Protein AF-A0A6V8LHM8-F1 (afdb_monomer_lite)

InterPro domains:
  IPR014054 Bacteriophage regulatory protein, Rha family [PF09669] (2-72)
  IPR014054 Bacteriophage regulatory protein, Rha family [TIGR02681] (1-70)

Organism: NCBI:txid2730080

Foldseek 3Di:
DCVQQVDDQVVLVVLLVPDPDDPVCSVQFWDWDWDQDPVRDIDIDIDGDPVNVLSSLCPDDDDSSVVSVVPDDDDDDDPPDPPDPDDD

Secondary structure (DSSP, 8-state):
-HHHHT--HHHHHHHHHT----HHHHHHHEEEEEEE-TTS-EEEEEEE-HHHHHHHHHT--SHHHHHHHHHSPPPS------------

Radius of gyration: 18.2 Å; chains: 1; bounding box: 56×24×51 Å

Sequence (88 aa):
MAKHFDKRHDDLLRAVKNLECSEGFRLRNFTESSYLNQQGKSQPMYEMTRDGFSFLGMGFTGAKAARFKAALPPPIPLRIARHHVLSA

pLDDT: mean 78.44, std 14.72, range [43.88, 94.0]

Structure (mmCIF, N/CA/C/O backbone):
data_AF-A0A6V8LHM8-F1
#
_entry.id   AF-A0A6V8LHM8-F1
#
loop_
_atom_site.group_PDB
_atom_site.id
_atom_site.type_symbol
_atom_site.label_atom_id
_atom_site.label_alt_id
_atom_site.label_comp_id
_atom_site.label_asym_id
_atom_site.label_entity_id
_atom_site.label_seq_id
_atom_site.pdbx_PDB_ins_code
_atom_site.Cartn_x
_atom_site.Cartn_y
_atom_site.Cartn_z
_atom_site.occupancy
_atom_site.B_iso_or_equiv
_atom_site.auth_seq_id
_atom_site.auth_comp_id
_atom_site.auth_asym_id
_atom_site.auth_atom_id
_atom_site.pdbx_PDB_model_num
ATOM 1 N N . MET A 1 1 ? -8.403 3.818 -3.190 1.00 54.25 1 MET A N 1
ATOM 2 C CA . MET A 1 1 ? -7.732 2.578 -3.653 1.00 54.25 1 MET A CA 1
ATOM 3 C C . MET A 1 1 ? -8.703 1.452 -3.974 1.00 54.25 1 MET A C 1
ATOM 5 O O . MET A 1 1 ? -8.730 1.044 -5.126 1.00 54.25 1 MET A O 1
ATOM 9 N N . ALA A 1 2 ? -9.561 1.014 -3.044 1.00 57.19 2 ALA A N 1
ATOM 10 C CA . ALA A 1 2 ? -10.570 -0.030 -3.315 1.00 57.19 2 ALA A CA 1
ATOM 11 C C . ALA A 1 2 ? -11.433 0.270 -4.558 1.00 57.19 2 ALA A C 1
ATOM 13 O O . ALA A 1 2 ? -11.529 -0.555 -5.459 1.00 57.19 2 ALA A O 1
ATOM 14 N N . LYS A 1 3 ? -11.926 1.513 -4.678 1.00 57.25 3 LYS A N 1
ATOM 15 C CA . LYS A 1 3 ? -12.703 1.985 -5.843 1.00 57.25 3 LYS A CA 1
ATOM 16 C C . LYS A 1 3 ? -11.936 1.974 -7.176 1.00 57.25 3 LYS A C 1
ATOM 18 O O . LYS A 1 3 ? -12.561 1.977 -8.224 1.00 57.25 3 LYS A O 1
ATOM 23 N N . HIS A 1 4 ? -10.601 2.027 -7.153 1.00 58.16 4 HIS A N 1
ATOM 24 C CA . HIS A 1 4 ? -9.777 2.107 -8.371 1.00 58.16 4 HIS A CA 1
ATOM 25 C C . HIS A 1 4 ? -9.375 0.721 -8.885 1.00 58.16 4 HIS A C 1
ATOM 27 O O . HIS A 1 4 ? -9.280 0.515 -10.093 1.00 58.16 4 HIS A O 1
ATOM 33 N N . PHE A 1 5 ? -9.170 -0.232 -7.973 1.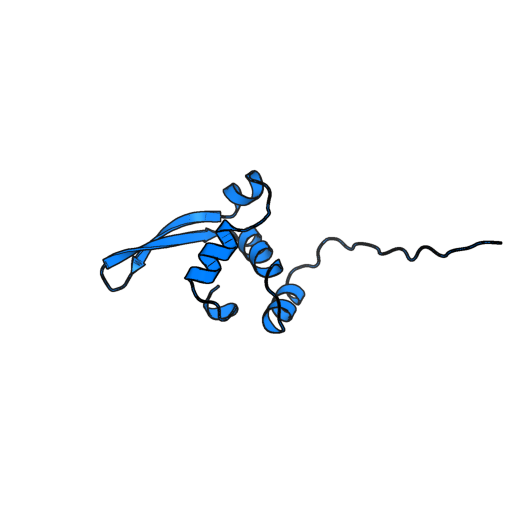00 62.31 5 PHE A N 1
ATOM 34 C CA . PHE A 1 5 ? -8.724 -1.585 -8.312 1.00 62.31 5 PHE A CA 1
ATOM 35 C C . PHE A 1 5 ? -9.830 -2.636 -8.247 1.00 62.31 5 PHE A C 1
ATOM 37 O O . PHE A 1 5 ? -9.545 -3.793 -8.531 1.00 62.31 5 PHE A O 1
ATOM 44 N N . ASP A 1 6 ? -11.064 -2.241 -7.913 1.00 66.69 6 ASP A N 1
ATOM 45 C CA . ASP A 1 6 ? -12.207 -3.155 -7.780 1.00 66.69 6 ASP A CA 1
ATOM 46 C C . ASP A 1 6 ? -11.901 -4.313 -6.811 1.00 66.69 6 ASP A C 1
ATOM 48 O O . ASP A 1 6 ? -12.215 -5.478 -7.040 1.00 66.69 6 ASP A O 1
ATOM 52 N N . LYS A 1 7 ? -11.172 -3.984 -5.737 1.00 69.94 7 LYS A N 1
ATOM 53 C CA . LYS A 1 7 ? -10.754 -4.920 -4.690 1.00 69.94 7 LYS A CA 1
ATOM 54 C C . LYS A 1 7 ? -11.474 -4.588 -3.397 1.00 69.94 7 LYS A C 1
ATOM 56 O O . LYS A 1 7 ? -11.649 -3.410 -3.068 1.00 69.94 7 LYS A O 1
ATOM 61 N N . ARG A 1 8 ? -11.832 -5.624 -2.634 1.00 79.00 8 ARG A N 1
ATOM 62 C CA . ARG A 1 8 ? -12.353 -5.458 -1.275 1.00 79.00 8 ARG A CA 1
ATOM 63 C C . ARG A 1 8 ? -11.317 -4.754 -0.401 1.00 79.00 8 ARG A C 1
ATOM 65 O O . ARG A 1 8 ? -10.113 -4.914 -0.596 1.00 79.00 8 ARG A O 1
ATOM 72 N N . HIS A 1 9 ? -11.790 -3.985 0.578 1.00 78.88 9 HIS A N 1
ATOM 73 C CA . HIS A 1 9 ? -10.915 -3.305 1.535 1.00 78.88 9 HIS A CA 1
ATOM 74 C C . HIS A 1 9 ? -9.995 -4.302 2.263 1.00 78.88 9 HIS A C 1
ATOM 76 O O . HIS A 1 9 ? -8.789 -4.083 2.319 1.00 78.88 9 HIS A O 1
ATOM 82 N N . ASP A 1 10 ? -10.540 -5.447 2.680 1.00 81.75 10 ASP A N 1
ATOM 83 C CA . ASP A 1 10 ? -9.796 -6.526 3.347 1.00 81.75 10 ASP A CA 1
ATOM 84 C C . ASP A 1 10 ? -8.641 -7.071 2.490 1.00 81.75 10 ASP A C 1
ATOM 86 O O . ASP A 1 10 ? -7.552 -7.340 2.998 1.00 81.75 10 ASP A O 1
ATOM 90 N N . ASP A 1 11 ? -8.846 -7.183 1.172 1.00 84.06 11 ASP A N 1
ATOM 91 C CA . ASP A 1 11 ? -7.803 -7.638 0.249 1.00 84.06 11 ASP A CA 1
ATOM 92 C C . ASP A 1 11 ? -6.660 -6.632 0.140 1.00 84.06 11 ASP A C 1
ATOM 94 O O . ASP A 1 11 ? -5.507 -7.030 -0.008 1.00 84.06 11 ASP A O 1
ATOM 98 N N . LEU A 1 12 ? -6.958 -5.334 0.238 1.00 83.38 12 LEU A N 1
ATOM 99 C CA . LEU A 1 12 ? -5.931 -4.295 0.245 1.00 83.38 12 LEU A CA 1
ATOM 100 C C . LEU A 1 12 ? -5.138 -4.293 1.551 1.00 83.38 12 LEU A C 1
ATOM 102 O O . LEU A 1 12 ? -3.917 -4.183 1.501 1.00 83.38 12 LEU A O 1
ATOM 106 N N . LEU A 1 13 ? -5.801 -4.462 2.699 1.00 87.25 13 LEU A N 1
ATOM 107 C CA . LEU A 1 13 ? -5.115 -4.585 3.989 1.00 87.25 13 LEU A CA 1
ATOM 108 C C . LEU A 1 13 ? -4.178 -5.796 3.995 1.00 87.25 13 LEU A C 1
ATOM 110 O O . LEU A 1 13 ? -3.026 -5.691 4.411 1.00 87.25 13 LEU A O 1
ATOM 114 N N . ARG A 1 14 ? -4.646 -6.934 3.470 1.00 87.94 14 ARG A N 1
ATOM 115 C CA . ARG A 1 14 ? -3.823 -8.137 3.312 1.00 87.94 14 ARG A CA 1
ATOM 116 C C . ARG A 1 14 ? -2.666 -7.916 2.340 1.00 87.94 14 ARG A C 1
ATOM 118 O O . ARG A 1 14 ? -1.557 -8.354 2.622 1.00 87.94 14 ARG A O 1
ATOM 125 N N . ALA A 1 15 ? -2.902 -7.227 1.224 1.00 88.06 15 ALA A N 1
ATOM 126 C CA . ALA A 1 15 ? -1.851 -6.920 0.262 1.00 88.06 15 ALA A CA 1
ATOM 127 C C . ALA A 1 15 ? -0.742 -6.068 0.891 1.00 88.06 15 ALA A C 1
ATOM 129 O O . ALA A 1 15 ? 0.419 -6.413 0.723 1.00 88.06 15 ALA A O 1
ATOM 130 N N . VAL A 1 16 ? -1.087 -5.026 1.662 1.00 87.94 16 VAL A N 1
ATOM 131 C CA . VAL A 1 16 ? -0.106 -4.187 2.378 1.00 87.94 16 VAL A CA 1
ATOM 132 C C . VAL A 1 16 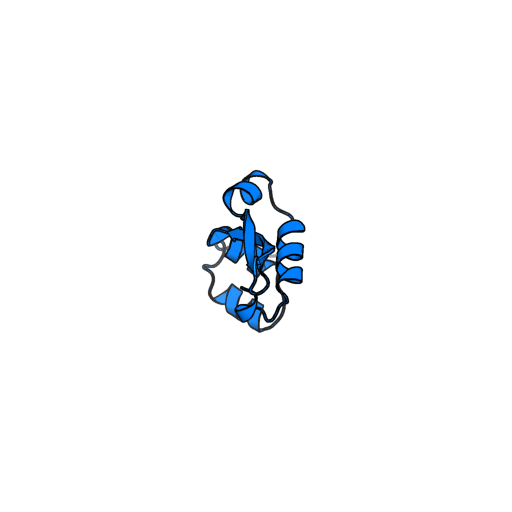? 0.699 -5.010 3.387 1.00 87.94 16 VAL A C 1
ATOM 134 O O . VAL A 1 16 ? 1.925 -4.916 3.404 1.00 87.94 16 VAL A O 1
ATOM 137 N N . LYS A 1 17 ? 0.036 -5.865 4.178 1.00 86.88 17 LYS A N 1
ATOM 138 C CA . LYS A 1 17 ? 0.705 -6.747 5.153 1.00 86.88 17 LYS A CA 1
ATOM 139 C C . LYS A 1 17 ? 1.680 -7.729 4.505 1.00 86.88 17 LYS A C 1
ATOM 141 O O . LYS A 1 17 ? 2.724 -8.015 5.078 1.00 86.88 17 LYS A O 1
ATOM 146 N N . ASN A 1 18 ? 1.357 -8.200 3.304 1.00 88.88 18 ASN A N 1
ATOM 147 C CA . ASN A 1 18 ? 2.155 -9.176 2.567 1.00 88.88 18 ASN A CA 1
ATOM 148 C C . ASN A 1 18 ? 3.142 -8.530 1.575 1.00 88.88 18 ASN A C 1
ATOM 150 O O . ASN A 1 18 ? 3.700 -9.237 0.740 1.00 88.88 18 ASN A O 1
ATOM 154 N N . LEU A 1 19 ? 3.352 -7.206 1.618 1.00 88.06 19 LEU A N 1
ATOM 155 C CA . LEU A 1 19 ? 4.321 -6.552 0.739 1.00 88.06 19 LEU A CA 1
ATOM 156 C C . LEU A 1 19 ? 5.748 -6.989 1.079 1.00 88.06 19 LEU A C 1
ATOM 158 O O . LEU A 1 19 ? 6.286 -6.651 2.142 1.00 88.06 19 LEU A O 1
ATOM 162 N N . GLU A 1 20 ? 6.391 -7.638 0.114 1.00 88.31 20 GLU A N 1
ATOM 163 C CA . GLU A 1 20 ? 7.828 -7.893 0.113 1.00 88.31 20 GLU A CA 1
ATOM 164 C C . GLU A 1 20 ? 8.575 -6.589 -0.200 1.00 88.31 20 GLU A C 1
ATOM 166 O O . GLU A 1 20 ? 8.776 -6.195 -1.347 1.00 88.31 20 GLU A O 1
ATOM 171 N N . CYS A 1 21 ? 8.933 -5.864 0.856 1.00 88.19 21 CYS A N 1
ATOM 172 C CA . CYS A 1 21 ? 9.711 -4.634 0.793 1.00 88.19 21 CYS A CA 1
ATOM 173 C C . CYS A 1 21 ? 10.602 -4.513 2.032 1.00 88.19 21 CYS A C 1
ATOM 175 O O . CYS A 1 21 ? 10.379 -5.189 3.045 1.00 88.19 21 CYS A O 1
ATOM 177 N N . SER A 1 22 ? 11.618 -3.651 1.950 1.00 91.44 22 SER A N 1
ATOM 178 C CA . SER A 1 22 ? 12.479 -3.374 3.097 1.00 91.44 22 SER A CA 1
ATOM 179 C C . SER A 1 22 ? 11.673 -2.756 4.241 1.00 91.44 22 SER A C 1
ATOM 181 O O . SER A 1 22 ? 10.717 -2.009 4.026 1.00 91.44 22 SER A O 1
ATOM 183 N N . GLU A 1 23 ? 12.074 -3.041 5.478 1.00 90.06 23 GLU A N 1
ATOM 184 C CA . GLU A 1 23 ? 11.413 -2.501 6.668 1.00 90.06 23 GLU A CA 1
ATOM 185 C C . GLU A 1 23 ? 11.409 -0.967 6.676 1.00 90.06 23 GLU A C 1
ATOM 187 O O . GLU A 1 23 ? 10.371 -0.349 6.904 1.00 90.06 23 GLU A O 1
ATOM 192 N N . GLY A 1 24 ? 12.536 -0.346 6.313 1.00 93.62 24 GLY A N 1
ATOM 193 C CA . GLY A 1 24 ? 12.632 1.108 6.196 1.00 93.62 24 GLY A CA 1
ATOM 194 C C . GLY A 1 24 ? 11.673 1.696 5.155 1.00 93.62 24 GLY A C 1
ATOM 195 O O . GLY A 1 24 ? 11.114 2.768 5.383 1.00 93.62 24 GLY A O 1
ATOM 196 N N . PHE A 1 25 ? 11.434 0.999 4.037 1.00 91.50 25 PHE A N 1
ATOM 197 C CA . PHE A 1 25 ? 10.423 1.418 3.066 1.00 91.50 25 PHE A CA 1
ATOM 198 C C . PHE A 1 25 ? 9.017 1.272 3.644 1.00 91.50 25 PHE A C 1
ATOM 200 O O . PHE A 1 25 ? 8.206 2.186 3.500 1.00 91.50 25 PHE A O 1
ATOM 207 N N . ARG A 1 26 ? 8.735 0.153 4.322 1.00 91.38 26 ARG A N 1
ATOM 208 C CA . ARG A 1 26 ? 7.430 -0.112 4.931 1.00 91.38 26 ARG A CA 1
ATOM 209 C C . ARG A 1 26 ? 7.053 0.980 5.931 1.00 91.38 26 ARG A C 1
ATOM 211 O O . ARG A 1 26 ? 6.026 1.622 5.748 1.00 91.38 26 ARG A O 1
ATOM 218 N N . LEU A 1 27 ? 7.921 1.251 6.906 1.00 91.00 27 LEU A N 1
ATOM 219 C CA . LEU A 1 27 ? 7.684 2.231 7.973 1.00 91.00 27 LEU A CA 1
ATOM 220 C C . LEU A 1 27 ? 7.519 3.668 7.458 1.00 91.00 27 LEU A C 1
ATOM 222 O O . LEU A 1 27 ? 6.788 4.454 8.047 1.00 91.00 27 LEU A O 1
ATOM 226 N N . ARG A 1 28 ? 8.189 4.028 6.356 1.00 94.00 28 ARG A N 1
ATOM 227 C CA . ARG A 1 28 ? 8.090 5.375 5.766 1.00 94.00 28 ARG A CA 1
ATOM 228 C C . ARG A 1 28 ? 6.840 5.582 4.919 1.00 94.00 28 ARG A C 1
ATOM 230 O O . ARG A 1 28 ? 6.454 6.724 4.692 1.00 94.00 28 ARG A O 1
ATOM 237 N N . ASN A 1 29 ? 6.262 4.504 4.393 1.00 93.81 29 ASN A N 1
ATOM 238 C CA . ASN A 1 29 ? 5.230 4.587 3.364 1.00 93.81 29 ASN A CA 1
ATOM 239 C C . ASN A 1 29 ? 3.877 4.010 3.781 1.00 93.81 29 ASN A C 1
ATOM 241 O O . ASN A 1 29 ? 2.895 4.296 3.098 1.00 93.81 29 ASN A O 1
ATOM 245 N N . PHE A 1 30 ? 3.815 3.228 4.862 1.00 93.00 30 PHE A N 1
ATOM 246 C CA . PHE A 1 30 ? 2.594 2.613 5.375 1.00 93.00 30 PHE A CA 1
ATOM 247 C C . PHE A 1 30 ? 2.521 2.759 6.897 1.00 93.00 30 PHE A C 1
ATOM 249 O O . PHE A 1 30 ? 3.293 2.134 7.623 1.00 93.00 30 PHE A O 1
ATOM 256 N N . THR A 1 31 ? 1.552 3.537 7.370 1.00 92.69 31 THR A N 1
ATOM 257 C CA . THR A 1 31 ? 1.291 3.763 8.796 1.00 92.69 31 THR A CA 1
ATOM 258 C C . THR A 1 31 ? -0.012 3.077 9.185 1.00 92.69 31 THR A C 1
ATOM 260 O O . THR A 1 31 ? -1.049 3.318 8.565 1.00 92.69 31 THR A O 1
ATOM 263 N N . GLU A 1 32 ? 0.032 2.214 10.201 1.00 89.88 32 GLU A N 1
ATOM 264 C CA . GLU A 1 32 ? -1.167 1.579 10.759 1.00 89.88 32 GLU A CA 1
ATOM 265 C C . GLU A 1 32 ? -2.057 2.612 11.449 1.00 89.88 32 GLU A C 1
ATOM 267 O O . GLU A 1 32 ? -1.586 3.446 12.218 1.00 89.88 32 GLU A O 1
ATOM 272 N N . SER A 1 33 ? -3.354 2.557 11.163 1.00 90.00 33 SER A N 1
ATOM 273 C CA . SER A 1 33 ? -4.354 3.464 11.717 1.00 90.00 33 SER A CA 1
ATOM 274 C C . SER A 1 33 ? -5.712 2.759 11.821 1.00 90.00 33 SER A C 1
ATOM 276 O O . SER A 1 33 ? -5.854 1.567 11.528 1.00 90.00 33 SER A O 1
ATOM 278 N N . SER A 1 34 ? -6.737 3.479 12.263 1.00 88.62 34 SER A N 1
ATOM 279 C CA . SER A 1 34 ? -8.105 2.971 12.335 1.00 88.62 34 SER A CA 1
ATOM 280 C C . SER A 1 34 ? -9.127 4.055 12.011 1.00 88.62 34 SER A C 1
ATOM 282 O O . SER A 1 34 ? -8.859 5.243 12.172 1.00 88.62 34 SER A O 1
ATOM 284 N N . TYR A 1 35 ? -10.311 3.642 11.564 1.00 85.19 35 TYR A N 1
ATOM 285 C CA . TYR A 1 35 ? -11.459 4.530 11.389 1.00 85.19 35 TYR A CA 1
ATOM 286 C C . TYR A 1 35 ? -12.703 3.942 12.050 1.00 85.19 35 TYR A C 1
ATOM 288 O O . TYR A 1 35 ? -12.834 2.726 12.196 1.00 85.19 35 TYR A O 1
ATOM 296 N N . LEU A 1 36 ? -13.643 4.807 12.424 1.00 88.50 36 LEU A N 1
ATOM 297 C CA . LEU A 1 36 ? -14.964 4.387 12.878 1.00 88.50 36 LEU A CA 1
ATOM 298 C C . LEU A 1 36 ? -15.885 4.189 11.677 1.00 88.50 36 LEU A C 1
ATOM 300 O O . LEU A 1 36 ? -16.058 5.088 10.853 1.00 88.50 36 LEU A O 1
ATOM 304 N N . ASN A 1 37 ? -16.491 3.010 11.577 1.00 86.81 37 ASN A N 1
ATOM 305 C CA . ASN A 1 37 ? -17.512 2.757 10.568 1.00 86.81 37 ASN A CA 1
ATOM 306 C C . ASN A 1 37 ? -18.873 3.357 10.980 1.00 86.81 37 ASN A C 1
ATOM 308 O O . ASN A 1 37 ? -19.050 3.859 12.088 1.00 86.81 37 ASN A O 1
ATOM 312 N N . GLN A 1 38 ? -19.872 3.255 10.099 1.00 87.62 38 GLN A N 1
ATOM 313 C CA . GLN A 1 38 ? -21.225 3.779 10.348 1.00 87.62 38 GLN A CA 1
ATOM 314 C C . GLN A 1 38 ? -21.940 3.136 11.552 1.00 87.62 38 GLN A C 1
ATOM 316 O O . GLN A 1 38 ? -22.920 3.683 12.040 1.00 87.62 38 GLN A O 1
ATOM 321 N N . GLN A 1 39 ? -21.457 1.987 12.036 1.00 93.06 39 GLN A N 1
ATOM 322 C CA . GLN A 1 39 ? -21.966 1.302 13.228 1.00 93.06 39 GLN A CA 1
ATOM 323 C C . GLN A 1 39 ? -21.191 1.686 14.502 1.00 93.06 39 GLN A C 1
ATOM 325 O O . GLN A 1 39 ? -21.366 1.043 15.534 1.00 93.06 39 GLN A O 1
ATOM 330 N N . GLY A 1 40 ? -20.284 2.667 14.432 1.00 91.12 40 GLY A N 1
ATOM 331 C CA . GLY A 1 40 ? -19.434 3.079 15.552 1.00 91.12 40 GLY A CA 1
ATOM 332 C C . GLY A 1 40 ? -18.338 2.072 15.914 1.00 91.12 40 GLY A C 1
ATOM 333 O O . GLY A 1 40 ? -17.732 2.185 16.976 1.00 91.12 40 GLY A O 1
ATOM 334 N N . LYS A 1 41 ? -18.061 1.078 15.060 1.00 90.44 41 LYS A N 1
ATOM 335 C CA . LYS A 1 41 ? -17.004 0.086 15.302 1.00 90.44 41 LYS A CA 1
ATOM 336 C C . LYS A 1 41 ? -15.690 0.555 14.692 1.00 90.44 41 LYS A C 1
ATOM 338 O O . LYS A 1 41 ? -15.664 0.940 13.521 1.00 90.44 41 LYS A O 1
ATOM 343 N N . SER A 1 42 ? -14.608 0.447 15.461 1.00 89.50 42 SER A N 1
ATOM 344 C CA . SER A 1 42 ? -13.251 0.667 14.956 1.00 89.50 42 SER A CA 1
ATOM 345 C C . SER A 1 42 ? -12.881 -0.407 13.932 1.00 89.50 42 SER A C 1
ATOM 347 O O . SER A 1 42 ? -13.142 -1.594 14.139 1.00 89.50 42 SER A O 1
ATOM 349 N N . GLN A 1 43 ? -12.321 0.023 12.806 1.00 86.88 43 GLN A N 1
ATOM 350 C CA . GLN A 1 43 ? -11.869 -0.817 11.705 1.00 86.88 43 GLN A CA 1
ATOM 351 C C . GLN A 1 43 ? -10.417 -0.469 11.363 1.00 86.88 43 GLN A C 1
ATOM 353 O O . GLN A 1 43 ? -10.083 0.717 11.296 1.00 86.88 43 GLN A O 1
ATOM 358 N N . PRO A 1 44 ? -9.554 -1.471 11.124 1.00 86.75 44 PRO A N 1
ATOM 359 C CA . PRO A 1 44 ? -8.163 -1.233 10.766 1.00 86.75 44 PRO A CA 1
ATOM 360 C C . PRO A 1 44 ? -8.054 -0.564 9.393 1.00 86.75 44 PRO A C 1
ATOM 362 O O . PRO A 1 44 ? -8.800 -0.886 8.468 1.00 86.75 44 PRO A O 1
ATOM 365 N N . MET A 1 45 ? -7.086 0.335 9.245 1.00 88.00 45 MET A N 1
ATOM 366 C CA . MET A 1 45 ? -6.712 0.932 7.966 1.00 88.00 45 MET A CA 1
ATOM 367 C C . MET A 1 45 ? -5.216 1.253 7.914 1.00 88.00 45 MET A C 1
ATOM 369 O O . MET A 1 45 ? -4.525 1.217 8.926 1.00 88.00 45 MET A O 1
ATOM 373 N N . TYR A 1 46 ? -4.726 1.588 6.722 1.00 87.62 46 TYR A N 1
ATOM 374 C CA . TYR A 1 46 ? -3.392 2.155 6.543 1.00 87.62 46 TYR A CA 1
ATOM 375 C C . TYR A 1 46 ? -3.505 3.552 5.949 1.00 87.62 46 TYR A C 1
ATOM 377 O O . TYR A 1 46 ? -4.187 3.749 4.937 1.00 87.62 46 TYR A O 1
ATOM 385 N N . GLU A 1 47 ? -2.790 4.496 6.544 1.00 89.75 47 GLU A N 1
ATOM 386 C CA . GLU A 1 47 ? -2.385 5.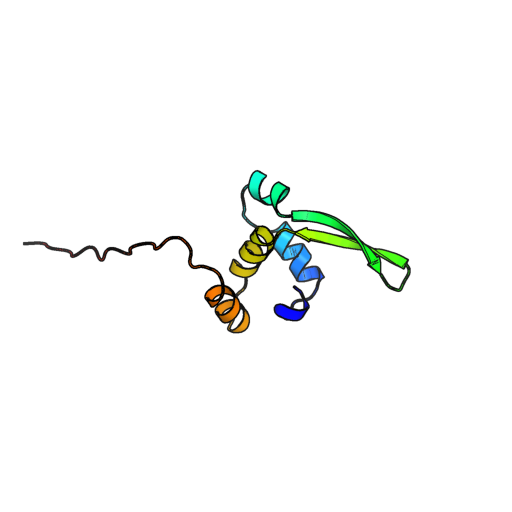7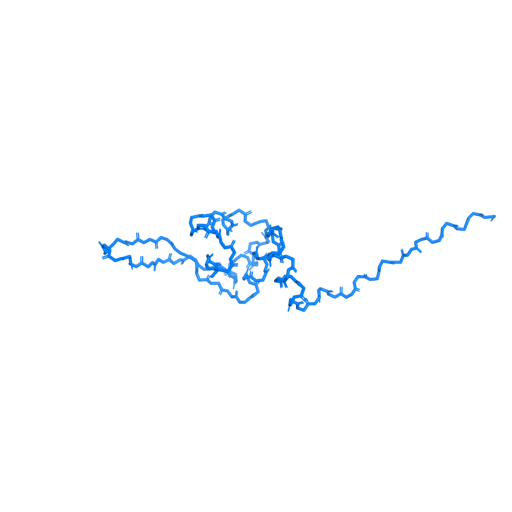15 5.856 1.00 89.75 47 GLU A CA 1
ATOM 387 C C . GLU A 1 47 ? -1.139 5.403 5.027 1.00 89.75 47 GLU A C 1
ATOM 389 O O . GLU A 1 47 ? -0.285 4.616 5.440 1.00 89.75 47 GLU A O 1
ATOM 394 N N . MET A 1 48 ? -1.046 5.963 3.822 1.00 91.88 48 MET A N 1
ATOM 395 C CA . MET A 1 48 ? 0.082 5.685 2.938 1.00 91.88 48 MET A CA 1
ATOM 396 C C . MET A 1 48 ? 0.468 6.885 2.090 1.00 91.88 48 MET A C 1
ATOM 398 O O . MET A 1 48 ? -0.373 7.699 1.704 1.00 91.88 48 MET A O 1
ATOM 402 N N . THR A 1 49 ? 1.752 6.957 1.763 1.00 92.44 49 THR A N 1
ATOM 403 C CA . THR A 1 49 ? 2.307 7.968 0.861 1.00 92.44 49 THR A CA 1
ATOM 404 C C . THR A 1 49 ? 1.968 7.646 -0.599 1.00 92.44 49 THR A C 1
ATOM 406 O O . THR A 1 49 ? 1.508 6.552 -0.946 1.00 92.44 49 THR A O 1
ATOM 409 N N . ARG A 1 50 ? 2.250 8.595 -1.500 1.00 87.06 50 ARG A N 1
ATOM 410 C CA . ARG A 1 50 ? 2.157 8.368 -2.952 1.00 87.06 50 ARG A CA 1
ATOM 411 C C . ARG A 1 50 ? 3.075 7.231 -3.419 1.00 87.06 50 ARG A C 1
ATOM 413 O O . ARG A 1 50 ? 2.679 6.459 -4.295 1.00 87.06 50 ARG A O 1
ATOM 420 N N . ASP A 1 51 ? 4.258 7.111 -2.827 1.00 89.25 51 ASP A N 1
ATOM 421 C CA . ASP A 1 51 ? 5.238 6.083 -3.186 1.00 89.25 51 ASP A CA 1
ATOM 422 C C . ASP A 1 51 ? 4.787 4.704 -2.702 1.00 89.25 51 ASP A C 1
ATOM 424 O O . ASP A 1 51 ? 4.790 3.752 -3.483 1.00 89.25 51 ASP A O 1
ATOM 428 N N . GLY A 1 52 ? 4.284 4.609 -1.466 1.00 90.06 52 GLY A N 1
ATOM 429 C CA . GLY A 1 52 ? 3.656 3.391 -0.947 1.00 90.06 52 GLY A CA 1
ATOM 430 C C . GLY A 1 52 ? 2.477 2.944 -1.805 1.00 90.06 52 GLY A C 1
ATOM 431 O O . GLY A 1 52 ? 2.362 1.771 -2.162 1.00 90.06 52 GLY A O 1
ATOM 432 N N . PHE A 1 53 ? 1.639 3.893 -2.223 1.00 87.25 53 PHE A N 1
ATOM 433 C CA . PHE A 1 53 ? 0.529 3.598 -3.116 1.00 87.25 53 PHE A CA 1
ATOM 434 C C . PHE A 1 53 ? 0.988 3.075 -4.486 1.00 87.25 53 PHE A C 1
ATOM 436 O O . PHE A 1 53 ? 0.465 2.071 -4.977 1.00 87.25 53 PHE A O 1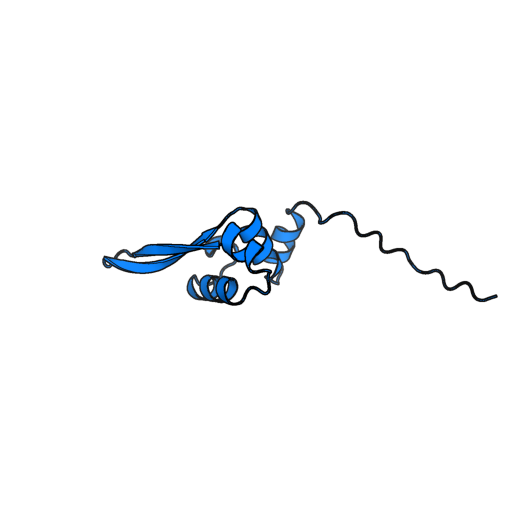
ATOM 443 N N . SER A 1 54 ? 1.970 3.739 -5.096 1.00 86.12 54 SER A N 1
ATOM 444 C CA . SER A 1 54 ? 2.510 3.344 -6.399 1.00 86.12 54 SER A CA 1
ATOM 445 C C . SER A 1 54 ? 3.139 1.951 -6.326 1.00 86.12 54 SER A C 1
ATOM 447 O O . SER A 1 54 ? 2.855 1.106 -7.175 1.00 86.12 54 SER A O 1
ATOM 449 N N . PHE A 1 55 ? 3.906 1.677 -5.264 1.00 87.44 55 PHE A N 1
ATOM 450 C CA . PHE A 1 55 ? 4.516 0.375 -4.995 1.00 87.44 55 PHE A CA 1
ATOM 451 C C . PHE A 1 55 ? 3.475 -0.737 -4.843 1.00 87.44 55 PHE A C 1
ATOM 453 O O . PHE A 1 55 ? 3.558 -1.759 -5.523 1.00 87.44 55 PHE A O 1
ATOM 460 N N . LEU A 1 56 ? 2.435 -0.511 -4.034 1.00 87.38 56 LEU A N 1
ATOM 461 C CA . LEU A 1 56 ? 1.323 -1.450 -3.880 1.00 87.38 56 LEU A CA 1
ATOM 462 C C . LEU A 1 56 ? 0.631 -1.739 -5.226 1.00 87.38 56 LEU A C 1
ATOM 464 O O . LEU A 1 56 ? 0.331 -2.890 -5.542 1.00 87.38 56 LEU A O 1
ATOM 468 N N . GLY A 1 57 ? 0.413 -0.706 -6.047 1.00 84.19 57 GLY A N 1
ATOM 469 C CA . GLY A 1 57 ? -0.200 -0.837 -7.371 1.00 84.19 57 GLY A CA 1
ATOM 470 C C . GLY A 1 57 ? 0.643 -1.628 -8.379 1.00 84.19 57 GLY A C 1
ATOM 471 O O . GLY A 1 57 ? 0.082 -2.300 -9.251 1.00 84.19 57 GLY A O 1
ATOM 472 N N . MET A 1 58 ? 1.975 -1.616 -8.253 1.00 82.69 58 MET A N 1
ATOM 473 C CA . MET A 1 58 ? 2.862 -2.431 -9.094 1.00 82.69 58 MET A CA 1
ATOM 474 C C . MET A 1 58 ? 2.656 -3.939 -8.885 1.00 82.69 58 MET A C 1
ATOM 476 O O . MET A 1 58 ? 2.803 -4.694 -9.848 1.00 82.69 58 MET A O 1
ATOM 480 N N . GLY A 1 59 ? 2.236 -4.372 -7.692 1.00 80.69 59 GLY A N 1
ATOM 481 C CA . GLY A 1 59 ? 1.923 -5.774 -7.386 1.00 80.69 59 GLY A CA 1
ATOM 482 C C . GLY A 1 59 ? 0.591 -6.278 -7.960 1.00 80.69 59 GLY A C 1
ATOM 483 O O . GLY A 1 59 ? 0.338 -7.480 -7.975 1.00 80.69 59 GLY A O 1
ATOM 484 N N . PHE A 1 60 ? -0.278 -5.393 -8.462 1.00 82.38 60 PHE A N 1
ATOM 485 C CA . PHE A 1 60 ? -1.563 -5.792 -9.044 1.00 82.38 60 PHE A CA 1
ATOM 486 C C . PHE A 1 60 ? -1.451 -6.152 -10.532 1.00 82.38 60 PHE A C 1
ATOM 488 O O . PHE A 1 60 ? -0.631 -5.607 -11.272 1.00 82.38 60 PHE A O 1
ATOM 495 N N . THR A 1 61 ? -2.305 -7.065 -10.996 1.00 79.06 61 THR A N 1
ATOM 496 C CA . THR A 1 61 ? -2.339 -7.571 -12.380 1.00 79.06 61 THR A CA 1
ATOM 497 C C . THR A 1 61 ? -3.664 -7.221 -13.080 1.00 79.06 61 THR A C 1
ATOM 499 O O . THR A 1 61 ? -4.620 -6.780 -12.441 1.00 79.06 61 THR A O 1
ATOM 502 N N . GLY A 1 62 ? -3.717 -7.367 -14.411 1.00 79.44 62 GLY A N 1
ATOM 503 C CA . GLY A 1 62 ? -4.905 -7.095 -15.238 1.00 79.44 62 GLY A CA 1
ATOM 504 C C . GLY A 1 62 ? -4.914 -5.725 -15.938 1.00 79.44 62 GLY A C 1
ATOM 505 O O . GLY A 1 62 ? -4.066 -4.869 -15.690 1.00 79.44 62 GLY A O 1
ATOM 506 N N . ALA A 1 63 ? -5.889 -5.503 -16.829 1.00 82.12 63 ALA A N 1
ATOM 507 C CA . ALA A 1 63 ? -5.914 -4.347 -17.739 1.00 82.12 63 ALA A CA 1
ATOM 508 C C . ALA A 1 63 ? -5.967 -2.980 -17.024 1.00 82.12 63 ALA A C 1
ATOM 510 O O . ALA A 1 63 ? -5.288 -2.040 -17.435 1.00 82.12 63 ALA A O 1
ATOM 511 N N . LYS A 1 64 ? -6.727 -2.864 -15.923 1.00 77.00 64 LYS A N 1
ATOM 512 C CA . LYS A 1 64 ? -6.766 -1.641 -15.095 1.00 77.00 64 LYS A CA 1
ATOM 513 C C . LYS A 1 64 ? -5.410 -1.370 -14.433 1.00 77.00 64 LYS A C 1
ATOM 515 O O . LYS A 1 64 ? -4.943 -0.235 -14.447 1.00 77.00 64 LYS A O 1
ATOM 520 N N . ALA A 1 65 ? -4.756 -2.413 -13.916 1.00 78.62 65 ALA A N 1
ATOM 521 C CA . ALA A 1 65 ? -3.427 -2.297 -13.323 1.00 78.62 65 ALA A CA 1
ATOM 522 C C . ALA A 1 65 ? -2.369 -1.927 -14.374 1.00 78.62 65 ALA A C 1
ATOM 524 O O . ALA A 1 65 ? -1.520 -1.088 -14.102 1.00 78.62 65 ALA A O 1
ATOM 525 N N . ALA A 1 66 ? -2.449 -2.478 -15.589 1.00 80.88 66 ALA A N 1
ATOM 526 C CA . ALA A 1 66 ? -1.551 -2.118 -16.687 1.00 80.88 66 ALA A CA 1
ATOM 527 C C . ALA A 1 66 ? -1.669 -0.632 -17.067 1.00 80.88 66 ALA A C 1
ATOM 529 O O . ALA A 1 66 ? -0.656 0.054 -17.171 1.00 80.88 66 ALA A O 1
ATOM 530 N N . ARG A 1 67 ? -2.900 -0.109 -17.191 1.00 82.75 67 ARG A N 1
ATOM 531 C CA . ARG A 1 67 ? -3.146 1.324 -17.444 1.00 82.75 67 ARG A CA 1
ATOM 532 C C . ARG A 1 67 ? -2.615 2.209 -16.318 1.00 82.75 67 ARG A C 1
ATOM 534 O O . ARG A 1 67 ? -1.996 3.228 -16.591 1.00 82.75 67 ARG A O 1
ATOM 541 N N . PHE A 1 68 ? -2.830 1.803 -15.066 1.00 79.25 68 PHE A N 1
ATOM 542 C CA . PHE A 1 68 ? -2.290 2.505 -13.903 1.00 79.25 68 PHE A CA 1
ATOM 543 C C . PHE A 1 68 ? -0.756 2.565 -13.938 1.00 79.25 68 PHE A C 1
ATOM 545 O O . PHE A 1 68 ? -0.188 3.642 -13.792 1.00 79.25 68 PHE A O 1
ATOM 552 N N . LYS A 1 69 ? -0.086 1.435 -14.201 1.00 79.44 69 LYS A N 1
ATOM 553 C CA . LYS A 1 69 ? 1.382 1.365 -14.291 1.00 79.44 69 LYS A CA 1
ATOM 554 C C . LYS A 1 69 ? 1.939 2.194 -15.448 1.00 79.44 69 LYS A C 1
ATOM 556 O O . LYS A 1 69 ? 2.962 2.835 -15.273 1.00 79.44 69 LYS A O 1
ATOM 561 N N . ALA A 1 70 ? 1.260 2.223 -1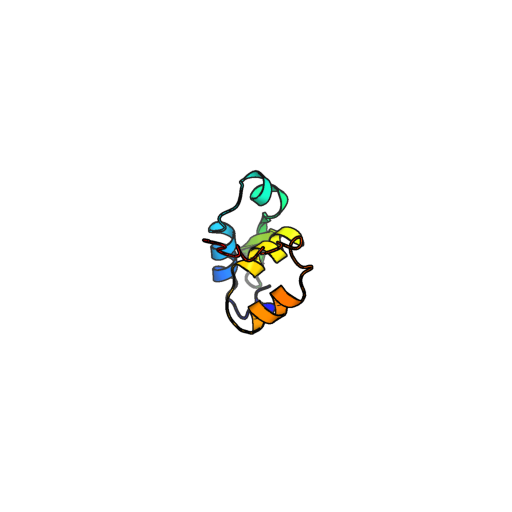6.596 1.00 80.00 70 ALA A N 1
ATOM 562 C CA . ALA A 1 70 ? 1.670 3.037 -17.742 1.00 80.00 70 ALA A CA 1
ATOM 563 C C . ALA A 1 70 ? 1.594 4.553 -17.473 1.00 80.00 70 ALA A C 1
ATOM 565 O O . ALA A 1 70 ? 2.278 5.322 -18.140 1.00 80.00 70 ALA A O 1
ATOM 566 N N . ALA A 1 71 ? 0.769 4.981 -16.512 1.00 82.50 71 ALA A N 1
ATOM 567 C CA . ALA A 1 71 ? 0.662 6.378 -16.094 1.00 82.50 71 ALA A CA 1
ATOM 568 C C . ALA A 1 71 ? 1.671 6.766 -14.996 1.00 82.50 71 ALA A C 1
ATOM 570 O O . ALA A 1 71 ? 1.819 7.953 -14.702 1.00 82.50 71 ALA A O 1
ATOM 571 N N . LEU A 1 72 ? 2.346 5.792 -14.371 1.00 76.50 72 LEU A N 1
ATOM 572 C CA . LEU A 1 72 ? 3.445 6.071 -13.451 1.00 76.50 72 LEU A CA 1
ATOM 573 C C . LEU A 1 72 ? 4.683 6.510 -14.249 1.00 76.50 72 LEU A C 1
ATOM 575 O O . LEU A 1 72 ? 4.897 6.016 -15.359 1.00 76.50 72 LEU A O 1
ATOM 579 N N . PRO A 1 73 ? 5.525 7.404 -13.696 1.00 71.88 73 PRO A N 1
ATOM 580 C CA . PRO A 1 73 ? 6.817 7.687 -14.300 1.00 71.88 73 PRO A CA 1
ATOM 581 C C . PRO A 1 73 ? 7.583 6.366 -14.467 1.00 71.88 73 PRO A C 1
ATOM 583 O O . PRO A 1 73 ? 7.612 5.569 -13.521 1.00 71.88 73 PRO A O 1
ATOM 586 N N . PRO A 1 74 ? 8.174 6.097 -15.645 1.00 62.16 74 PRO A N 1
ATOM 587 C CA . PRO A 1 74 ? 8.886 4.852 -15.859 1.00 62.16 74 PRO A CA 1
ATOM 588 C C . PRO A 1 74 ? 10.037 4.747 -14.850 1.00 62.16 74 PRO A C 1
ATOM 590 O O . PRO A 1 74 ? 10.720 5.748 -14.602 1.00 62.16 74 PRO A O 1
ATOM 593 N N . PRO A 1 75 ? 10.288 3.557 -14.272 1.00 56.88 75 PRO A N 1
ATOM 594 C CA . PRO A 1 75 ? 11.539 3.337 -13.566 1.00 56.88 75 PRO A CA 1
ATOM 595 C C . PRO A 1 75 ? 12.690 3.642 -14.534 1.00 56.88 75 PRO A C 1
ATOM 597 O O . PRO A 1 75 ? 12.564 3.397 -15.737 1.00 56.88 75 PRO A O 1
ATOM 600 N N . ILE A 1 76 ? 13.767 4.229 -14.002 1.00 57.81 76 ILE A N 1
ATOM 601 C CA . ILE A 1 76 ? 14.998 4.637 -14.705 1.00 57.81 76 ILE A CA 1
ATOM 602 C C . ILE A 1 76 ? 15.267 3.704 -15.898 1.00 57.81 76 ILE A C 1
ATOM 604 O O . ILE A 1 76 ? 15.239 2.488 -15.696 1.00 57.81 76 ILE A O 1
ATOM 608 N N . PRO A 1 77 ? 15.510 4.223 -17.120 1.00 54.91 77 PRO A N 1
ATOM 609 C CA . PRO A 1 77 ? 15.580 3.393 -18.316 1.00 54.91 77 PRO A CA 1
ATOM 610 C C . PRO A 1 77 ? 16.619 2.280 -18.153 1.00 54.91 77 PRO A C 1
ATOM 612 O O . PRO A 1 77 ? 17.826 2.509 -18.228 1.00 54.91 77 PRO A O 1
ATOM 615 N N . LEU A 1 78 ? 16.133 1.054 -17.957 1.00 47.09 78 LEU A N 1
ATOM 616 C CA . LEU A 1 78 ? 16.938 -0.153 -18.033 1.00 47.09 78 LEU A CA 1
ATOM 617 C C . LEU A 1 78 ? 17.222 -0.391 -19.515 1.00 47.09 78 LEU A C 1
ATOM 619 O O . LEU A 1 78 ? 16.381 -0.895 -20.260 1.00 47.09 78 LEU A O 1
ATOM 623 N N . ARG A 1 79 ? 18.410 0.019 -19.967 1.00 56.38 79 ARG A N 1
ATOM 624 C CA . ARG A 1 79 ? 18.935 -0.381 -21.274 1.00 56.38 79 ARG A CA 1
ATOM 625 C C . ARG A 1 79 ? 19.105 -1.900 -21.267 1.00 56.38 79 ARG A C 1
ATOM 627 O O . ARG A 1 79 ? 20.092 -2.410 -20.750 1.00 56.38 79 ARG A O 1
ATOM 634 N N . ILE A 1 80 ? 18.158 -2.621 -21.862 1.00 52.22 80 ILE A N 1
ATOM 635 C CA . ILE A 1 80 ? 18.358 -4.024 -22.228 1.00 52.22 80 ILE A CA 1
ATOM 636 C C . ILE A 1 80 ? 19.300 -4.017 -23.435 1.00 52.22 80 ILE A C 1
ATOM 638 O O . ILE A 1 80 ? 18.869 -3.871 -24.579 1.00 52.22 80 ILE A O 1
ATOM 642 N N . ALA A 1 81 ? 20.607 -4.095 -23.184 1.00 51.53 81 ALA A N 1
ATOM 643 C CA . ALA A 1 81 ? 21.575 -4.337 -24.241 1.00 51.53 81 ALA A CA 1
ATOM 644 C C . ALA A 1 81 ? 21.362 -5.770 -24.749 1.00 51.53 81 ALA A C 1
ATOM 646 O O . ALA A 1 81 ? 21.532 -6.733 -24.003 1.00 51.53 81 ALA A O 1
ATOM 647 N N . ARG A 1 82 ? 20.966 -5.925 -26.018 1.00 50.72 82 ARG A N 1
ATOM 648 C CA . ARG A 1 82 ? 21.071 -7.220 -26.697 1.00 50.72 82 ARG A CA 1
ATOM 649 C C . ARG A 1 82 ? 22.551 -7.600 -26.697 1.00 50.72 82 ARG A C 1
ATOM 651 O O . ARG A 1 82 ? 23.338 -6.933 -27.364 1.00 50.72 82 ARG A O 1
ATOM 658 N N . HIS A 1 83 ? 22.931 -8.651 -25.975 1.00 50.19 83 HIS A N 1
ATOM 659 C CA . HIS A 1 83 ? 24.209 -9.308 -26.226 1.00 50.19 83 HIS A CA 1
ATOM 660 C C . HIS A 1 83 ? 24.167 -9.846 -27.661 1.00 50.19 83 HIS A C 1
ATOM 662 O O . HIS A 1 83 ? 23.491 -10.833 -27.946 1.00 50.19 83 HIS A O 1
ATOM 668 N N . HIS A 1 84 ? 24.851 -9.162 -28.577 1.00 47.44 84 HIS A N 1
ATOM 669 C CA . HIS A 1 84 ? 25.250 -9.764 -29.838 1.00 47.44 84 HIS A CA 1
ATOM 670 C C . HIS A 1 84 ? 26.235 -10.881 -29.498 1.00 47.44 84 HIS A C 1
ATOM 672 O O . HIS A 1 84 ? 27.352 -10.622 -29.055 1.00 47.44 84 HIS A O 1
ATOM 678 N N . VAL A 1 85 ? 25.800 -12.126 -29.679 1.00 52.47 85 VAL A N 1
ATOM 679 C CA . VAL A 1 85 ? 26.709 -13.259 -29.828 1.00 52.47 85 VAL A CA 1
ATOM 680 C C . VAL A 1 85 ? 27.469 -13.013 -31.130 1.00 52.47 85 VAL A C 1
ATOM 682 O O . VAL A 1 85 ? 26.918 -13.184 -32.213 1.00 52.47 85 VAL A O 1
ATOM 685 N N . LEU A 1 86 ? 28.706 -12.538 -31.025 1.00 43.88 86 LEU A N 1
ATOM 686 C CA . LEU A 1 86 ? 29.684 -12.629 -32.101 1.00 43.88 86 LEU A CA 1
ATOM 687 C C . LEU A 1 86 ? 30.657 -13.734 -31.701 1.00 43.88 86 LEU A C 1
ATOM 689 O O . LEU A 1 86 ? 31.591 -13.511 -30.937 1.00 43.88 86 LEU A O 1
ATOM 693 N N . SER A 1 87 ? 30.371 -14.942 -32.181 1.00 44.47 87 SER A N 1
ATOM 694 C CA . SER A 1 87 ? 31.376 -15.981 -32.364 1.00 44.47 87 SER A CA 1
ATOM 695 C C . SER A 1 87 ? 31.820 -15.921 -33.820 1.00 44.47 87 SER A C 1
ATOM 697 O O . SER A 1 87 ? 31.008 -16.155 -34.715 1.00 44.47 87 SER A O 1
ATOM 699 N N . ALA A 1 88 ? 33.089 -15.591 -34.029 1.00 50.06 88 ALA A N 1
ATOM 700 C CA . ALA A 1 88 ? 33.893 -15.966 -35.183 1.00 50.06 88 ALA A CA 1
ATOM 701 C C . ALA A 1 88 ? 35.338 -16.095 -34.697 1.00 50.06 88 ALA A C 1
ATOM 703 O O . ALA A 1 88 ? 35.762 -15.199 -33.929 1.00 50.06 88 ALA A O 1
#